Protein AF-A0A7G2MM82-F1 (afdb_monomer_lite)

Structure (mmCIF, N/CA/C/O backbone):
data_AF-A0A7G2MM82-F1
#
_entry.id   AF-A0A7G2MM82-F1
#
loop_
_atom_site.group_PDB
_atom_site.id
_atom_site.type_symbol
_atom_site.label_atom_id
_atom_site.label_alt_id
_atom_site.label_comp_id
_atom_site.label_asym_id
_atom_site.label_entity_id
_atom_site.label_seq_id
_atom_site.pdbx_PDB_ins_code
_atom_site.Cartn_x
_atom_site.Cartn_y
_atom_site.Cartn_z
_atom_site.occupancy
_atom_site.B_iso_or_equiv
_atom_site.auth_seq_id
_atom_site.auth_comp_id
_atom_site.auth_asym_id
_atom_site.auth_atom_id
_atom_site.pdbx_PDB_model_num
ATOM 1 N N . MET A 1 1 ? 14.277 -5.461 -12.703 1.00 65.75 1 MET A N 1
ATOM 2 C CA . MET A 1 1 ? 13.688 -4.161 -12.301 1.00 65.75 1 MET A CA 1
ATOM 3 C C . MET A 1 1 ? 14.799 -3.138 -12.224 1.00 65.75 1 MET A C 1
ATOM 5 O O . MET A 1 1 ? 15.856 -3.472 -11.711 1.00 65.75 1 MET A O 1
ATOM 9 N N . ASP A 1 2 ? 14.548 -1.920 -12.694 1.00 90.06 2 ASP A N 1
ATOM 10 C CA . ASP A 1 2 ? 15.494 -0.810 -12.575 1.00 90.06 2 ASP A CA 1
ATOM 11 C C . ASP A 1 2 ? 15.861 -0.517 -11.091 1.00 90.06 2 ASP A C 1
ATOM 13 O O . ASP A 1 2 ? 14.959 -0.492 -10.238 1.00 90.06 2 ASP A O 1
ATOM 17 N N . PRO A 1 3 ? 17.148 -0.296 -10.745 1.00 91.19 3 PRO A N 1
ATOM 18 C CA . PRO A 1 3 ? 17.580 -0.022 -9.369 1.00 91.19 3 PRO A CA 1
ATOM 19 C C . PRO A 1 3 ? 16.901 1.197 -8.727 1.00 91.19 3 PRO A C 1
ATOM 21 O O . PRO A 1 3 ? 16.599 1.179 -7.527 1.00 91.19 3 PRO A O 1
ATOM 24 N N . LYS A 1 4 ? 16.595 2.246 -9.504 1.00 92.38 4 LYS A N 1
ATOM 25 C CA . LYS A 1 4 ? 15.881 3.431 -8.999 1.00 92.38 4 LYS A CA 1
ATOM 26 C C . LYS A 1 4 ? 14.435 3.074 -8.664 1.00 92.38 4 LYS A C 1
ATOM 28 O O . LYS A 1 4 ? 13.941 3.484 -7.611 1.00 92.38 4 LYS A O 1
ATOM 33 N N . ARG A 1 5 ? 13.782 2.246 -9.488 1.00 93.12 5 ARG A N 1
ATOM 34 C CA . ARG A 1 5 ? 12.429 1.719 -9.215 1.00 93.12 5 ARG A CA 1
ATOM 35 C C . ARG A 1 5 ? 12.399 0.876 -7.935 1.00 93.12 5 ARG A C 1
ATOM 37 O O . ARG A 1 5 ? 11.488 1.032 -7.123 1.00 93.12 5 ARG A O 1
ATOM 44 N N . TYR A 1 6 ? 13.421 0.054 -7.691 1.00 92.12 6 TYR A N 1
ATOM 45 C CA . TYR A 1 6 ? 13.547 -0.706 -6.440 1.00 92.12 6 TYR A CA 1
ATOM 46 C C . TYR A 1 6 ? 13.703 0.207 -5.211 1.00 92.12 6 TYR A C 1
ATOM 48 O O . TYR A 1 6 ? 12.986 0.047 -4.218 1.00 92.12 6 TYR A O 1
ATOM 56 N N . LYS A 1 7 ? 14.584 1.214 -5.294 1.00 95.56 7 LYS A N 1
ATOM 57 C CA . LYS A 1 7 ? 14.793 2.199 -4.220 1.00 95.56 7 LYS A CA 1
ATOM 58 C C . LYS A 1 7 ? 13.515 2.987 -3.920 1.00 95.56 7 LYS A C 1
ATOM 60 O O . LYS A 1 7 ? 13.146 3.140 -2.756 1.00 95.56 7 LYS A O 1
ATOM 65 N N . ARG A 1 8 ? 12.795 3.430 -4.958 1.00 95.69 8 ARG A N 1
ATOM 66 C CA . ARG A 1 8 ? 11.512 4.136 -4.817 1.00 95.69 8 ARG A CA 1
ATOM 67 C C . ARG A 1 8 ? 10.472 3.270 -4.107 1.00 95.69 8 ARG A C 1
ATOM 69 O O . ARG A 1 8 ? 9.879 3.738 -3.137 1.00 95.69 8 ARG A O 1
ATOM 76 N N . ARG A 1 9 ? 10.301 2.009 -4.518 1.00 95.75 9 ARG A N 1
ATOM 77 C CA . ARG A 1 9 ? 9.393 1.057 -3.854 1.00 95.75 9 ARG A CA 1
ATOM 78 C C . ARG A 1 9 ? 9.680 0.942 -2.359 1.00 95.75 9 ARG A C 1
ATOM 80 O O . ARG A 1 9 ? 8.770 1.047 -1.542 1.00 95.75 9 ARG A O 1
ATOM 87 N N . ASN A 1 10 ? 10.949 0.750 -2.000 1.00 95.50 10 ASN A N 1
ATOM 88 C CA . ASN A 1 10 ? 11.352 0.582 -0.607 1.00 95.50 10 ASN A CA 1
ATOM 89 C C . ASN A 1 10 ? 11.109 1.853 0.217 1.00 95.50 10 ASN A C 1
ATOM 91 O O . ASN A 1 10 ? 10.656 1.752 1.353 1.00 95.50 10 ASN A O 1
ATOM 95 N N . ASN A 1 11 ? 11.313 3.038 -0.365 1.00 96.88 11 ASN A N 1
ATOM 96 C CA . ASN A 1 11 ? 10.985 4.309 0.285 1.00 96.88 11 ASN A CA 1
ATOM 97 C C . ASN A 1 11 ? 9.479 4.458 0.547 1.00 96.88 11 ASN A C 1
ATOM 99 O O . ASN A 1 11 ? 9.084 4.941 1.608 1.00 96.88 11 ASN A O 1
ATOM 103 N N . ILE A 1 12 ? 8.631 4.040 -0.398 1.00 96.44 12 ILE A N 1
ATOM 104 C CA . ILE A 1 12 ? 7.173 4.076 -0.225 1.00 96.44 12 ILE A CA 1
ATOM 105 C C . ILE A 1 12 ? 6.753 3.128 0.908 1.00 96.44 12 ILE A C 1
ATOM 107 O O . ILE A 1 12 ? 6.047 3.545 1.826 1.00 96.44 12 ILE A O 1
ATOM 111 N N . LEU A 1 13 ? 7.254 1.889 0.897 1.00 96.31 13 LEU A N 1
ATOM 112 C CA . LEU A 1 13 ? 6.995 0.901 1.950 1.00 96.31 13 LEU A CA 1
ATOM 113 C C . LEU A 1 13 ? 7.488 1.372 3.322 1.00 96.31 13 LEU A C 1
ATOM 115 O O . LEU A 1 13 ? 6.795 1.199 4.321 1.00 96.31 13 LEU A O 1
ATOM 119 N N . TYR A 1 14 ? 8.662 2.001 3.376 1.00 96.75 14 TYR A N 1
ATOM 120 C CA . TYR A 1 14 ? 9.203 2.583 4.600 1.00 96.75 14 TYR A CA 1
ATOM 121 C C . TYR A 1 14 ? 8.274 3.663 5.172 1.00 96.75 14 TYR A C 1
ATOM 123 O O . TYR A 1 14 ? 7.950 3.629 6.358 1.00 96.75 14 TYR A O 1
ATOM 131 N N . ARG A 1 15 ? 7.777 4.580 4.328 1.00 95.62 15 ARG A N 1
ATOM 132 C CA . ARG A 1 15 ? 6.827 5.627 4.745 1.00 95.62 15 ARG A CA 1
ATOM 133 C C . ARG A 1 15 ? 5.508 5.048 5.260 1.00 95.62 15 ARG A C 1
ATOM 135 O O . ARG A 1 15 ? 4.974 5.572 6.229 1.00 95.62 15 ARG A O 1
ATOM 142 N N . LEU A 1 16 ? 4.998 3.980 4.645 1.00 94.56 16 LEU A N 1
ATOM 143 C CA . LEU A 1 16 ? 3.783 3.300 5.111 1.00 94.56 16 LEU A CA 1
ATOM 144 C C . LEU A 1 16 ? 3.988 2.626 6.471 1.00 94.56 16 LEU A C 1
ATOM 146 O O . LEU A 1 16 ? 3.172 2.811 7.368 1.00 94.56 16 LEU A O 1
ATOM 150 N N . ARG A 1 17 ? 5.116 1.936 6.667 1.00 94.75 17 ARG A N 1
ATOM 151 C CA . ARG A 1 17 ? 5.460 1.316 7.958 1.00 94.75 17 ARG A CA 1
ATOM 152 C C . ARG A 1 17 ? 5.615 2.349 9.074 1.00 94.75 17 ARG A C 1
ATOM 154 O O . ARG A 1 17 ? 5.128 2.127 10.173 1.00 94.75 17 ARG A O 1
ATOM 161 N N . LYS A 1 18 ? 6.213 3.509 8.775 1.00 95.44 18 LYS A N 1
ATOM 162 C CA . LYS A 1 18 ? 6.278 4.674 9.682 1.00 95.44 18 LYS A CA 1
ATOM 163 C C . LYS A 1 18 ? 4.894 5.185 10.105 1.00 95.44 18 LYS A C 1
ATOM 165 O O . LYS A 1 18 ? 4.778 5.736 11.190 1.00 95.44 18 LYS A O 1
ATOM 170 N N . LYS A 1 19 ? 3.869 5.010 9.263 1.00 91.56 19 LYS A N 1
ATOM 171 C CA . LYS A 1 19 ? 2.462 5.341 9.555 1.00 91.56 19 LYS A CA 1
ATOM 172 C C . LYS A 1 19 ? 1.710 4.207 10.271 1.00 91.56 19 LYS A C 1
ATOM 174 O O . LYS A 1 19 ? 0.502 4.303 10.432 1.00 91.56 19 LYS A O 1
ATOM 179 N N . GLY A 1 20 ? 2.390 3.119 10.644 1.00 92.06 20 GLY A N 1
ATOM 180 C CA . GLY A 1 20 ? 1.768 1.947 11.266 1.00 92.06 20 GLY A CA 1
ATOM 181 C C . GLY A 1 20 ? 1.048 1.013 10.288 1.00 92.06 20 GLY A C 1
ATOM 182 O O . GLY A 1 20 ? 0.418 0.052 10.718 1.00 92.06 20 GLY A O 1
ATOM 183 N N . ILE A 1 21 ? 1.149 1.241 8.974 1.00 93.00 21 ILE A N 1
ATOM 184 C CA . ILE A 1 21 ? 0.477 0.400 7.977 1.00 93.00 21 ILE A CA 1
ATOM 185 C C . ILE A 1 21 ? 1.314 -0.853 7.723 1.00 93.00 21 ILE A C 1
ATOM 187 O O . ILE A 1 21 ? 2.457 -0.793 7.246 1.00 93.00 21 ILE A O 1
ATOM 191 N N . ARG A 1 22 ? 0.727 -2.016 8.010 1.00 94.25 22 ARG A N 1
ATOM 192 C CA . ARG A 1 22 ? 1.368 -3.315 7.807 1.00 94.25 22 ARG A CA 1
ATOM 193 C C . ARG A 1 22 ? 1.440 -3.638 6.313 1.00 94.25 22 ARG A C 1
ATOM 195 O O . ARG A 1 22 ? 0.438 -3.646 5.609 1.00 94.25 22 ARG A O 1
ATOM 202 N N . CYS A 1 23 ? 2.649 -3.937 5.836 1.00 95.12 23 CYS A N 1
ATOM 203 C CA . CYS A 1 23 ? 2.918 -4.275 4.436 1.00 95.12 23 CYS A CA 1
ATOM 204 C C . CYS A 1 23 ? 3.808 -5.524 4.346 1.00 95.12 23 CYS A C 1
ATOM 206 O O . CYS A 1 23 ? 4.945 -5.501 4.835 1.00 95.12 23 CYS A O 1
ATOM 208 N N . VAL A 1 24 ? 3.337 -6.572 3.669 1.00 94.81 24 VAL A N 1
ATOM 209 C CA . VAL A 1 24 ? 4.079 -7.816 3.410 1.00 94.81 24 VAL A CA 1
ATOM 210 C C . VAL A 1 24 ? 4.598 -7.799 1.977 1.00 94.81 24 VAL A C 1
ATOM 212 O O . VAL A 1 24 ? 3.850 -7.887 1.010 1.00 94.81 24 VAL A O 1
ATOM 215 N N . THR A 1 25 ? 5.915 -7.684 1.821 1.00 92.81 25 THR A N 1
ATOM 216 C CA . THR A 1 25 ? 6.561 -7.562 0.504 1.00 92.81 25 THR A CA 1
ATOM 217 C C . THR A 1 25 ? 6.608 -8.860 -0.289 1.00 92.81 25 THR A C 1
ATOM 219 O O . THR A 1 25 ? 6.642 -8.796 -1.514 1.00 92.81 25 THR A O 1
ATOM 222 N N . LYS A 1 26 ? 6.634 -10.015 0.391 1.00 92.81 26 LYS A N 1
ATOM 223 C CA . LYS A 1 26 ? 6.697 -11.339 -0.249 1.00 92.81 26 LYS A CA 1
ATOM 224 C C . LYS A 1 26 ? 5.419 -11.628 -1.041 1.00 92.81 26 LYS A C 1
ATOM 226 O O . LYS A 1 26 ? 5.498 -12.023 -2.195 1.00 92.81 26 LYS A O 1
ATOM 231 N N . GLU A 1 27 ? 4.276 -11.333 -0.432 1.00 94.12 27 GLU A N 1
ATOM 232 C CA . GLU A 1 27 ? 2.934 -11.496 -1.012 1.00 94.12 27 GLU A CA 1
ATOM 233 C C . GLU A 1 27 ? 2.451 -10.242 -1.754 1.00 94.12 27 GLU A C 1
ATOM 235 O O . GLU A 1 27 ? 1.461 -10.285 -2.470 1.00 94.12 27 GLU A O 1
ATOM 240 N N . ARG A 1 28 ? 3.176 -9.123 -1.610 1.00 95.56 28 ARG A N 1
ATOM 241 C CA . ARG A 1 28 ? 2.783 -7.791 -2.096 1.00 95.56 28 ARG A CA 1
ATOM 242 C C . ARG A 1 28 ? 1.433 -7.343 -1.529 1.00 95.56 28 AR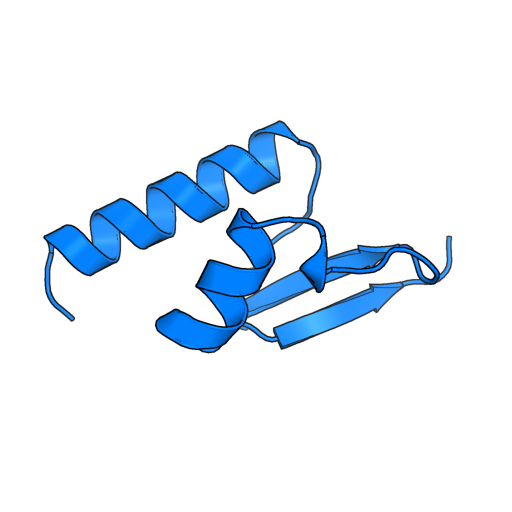G A C 1
ATOM 244 O O . ARG A 1 28 ? 0.644 -6.712 -2.218 1.00 95.56 28 ARG A O 1
ATOM 251 N N . THR A 1 29 ? 1.206 -7.599 -0.246 1.00 97.00 29 THR A N 1
ATOM 252 C CA . THR A 1 29 ? -0.064 -7.312 0.430 1.00 97.00 29 THR A CA 1
ATOM 253 C C . THR A 1 29 ? 0.076 -6.129 1.380 1.00 97.00 29 THR A C 1
ATOM 255 O O . THR A 1 29 ? 1.004 -6.073 2.194 1.00 97.00 29 THR A O 1
ATOM 258 N N . ILE A 1 30 ? -0.849 -5.178 1.289 1.00 96.44 30 ILE A N 1
ATOM 259 C CA . ILE A 1 30 ? -1.003 -4.059 2.225 1.00 96.44 30 ILE A CA 1
ATOM 260 C C . ILE A 1 30 ? -2.239 -4.339 3.071 1.00 96.44 30 ILE A C 1
ATOM 262 O O . ILE A 1 30 ? -3.310 -4.602 2.529 1.00 96.44 30 ILE A O 1
ATOM 266 N N . PHE A 1 31 ? -2.086 -4.278 4.389 1.00 95.50 31 PHE A N 1
ATOM 267 C CA . PHE A 1 31 ? -3.165 -4.535 5.331 1.00 95.50 31 PHE A CA 1
ATOM 268 C C . PHE A 1 31 ? -3.736 -3.213 5.820 1.00 95.50 31 PHE A C 1
ATOM 270 O O . PHE A 1 31 ? -3.000 -2.383 6.362 1.00 95.50 31 PHE A O 1
ATOM 277 N N . ILE A 1 32 ? -5.040 -3.035 5.640 1.00 93.31 32 ILE A N 1
ATOM 278 C CA . ILE A 1 32 ? -5.770 -1.861 6.118 1.00 93.31 32 ILE A CA 1
ATOM 279 C C . ILE A 1 32 ? -7.019 -2.287 6.904 1.00 93.31 32 ILE A C 1
ATOM 281 O O . ILE A 1 32 ? -7.612 -3.320 6.589 1.00 93.31 32 ILE A O 1
ATOM 285 N N . PRO A 1 33 ? -7.441 -1.507 7.907 1.00 92.50 33 PRO A N 1
ATOM 286 C CA . PRO A 1 33 ? -8.750 -1.673 8.524 1.00 92.50 33 PRO A CA 1
ATOM 287 C C . PRO A 1 33 ? -9.880 -1.592 7.494 1.00 92.50 33 PRO A C 1
ATOM 289 O O . PRO A 1 33 ? -9.837 -0.776 6.566 1.00 92.50 33 PRO A O 1
ATOM 292 N N . TYR A 1 34 ? -10.907 -2.417 7.676 1.00 91.50 34 TYR A N 1
ATOM 293 C CA . TYR A 1 34 ? -12.148 -2.303 6.918 1.00 91.50 34 TYR A CA 1
ATOM 294 C C . TYR A 1 34 ? -12.791 -0.917 7.125 1.00 91.50 34 TYR A C 1
ATOM 296 O O . TYR A 1 34 ? -12.794 -0.386 8.232 1.00 91.50 34 TYR A O 1
ATOM 304 N N . GLY A 1 35 ? -13.313 -0.318 6.050 1.00 87.81 35 GLY A N 1
ATOM 305 C CA . GLY A 1 35 ? -13.916 1.023 6.063 1.00 87.81 35 GLY A CA 1
ATOM 306 C C . GLY A 1 35 ? -12.954 2.179 5.757 1.00 87.81 35 GLY A C 1
ATOM 307 O O . GLY A 1 35 ? -13.411 3.284 5.478 1.00 87.81 35 GLY A O 1
ATOM 308 N N . ILE A 1 36 ? -11.638 1.942 5.731 1.00 89.62 36 ILE A N 1
ATOM 309 C CA . ILE A 1 36 ? -10.670 2.939 5.255 1.00 89.62 36 ILE A CA 1
ATOM 310 C C . ILE A 1 36 ? -1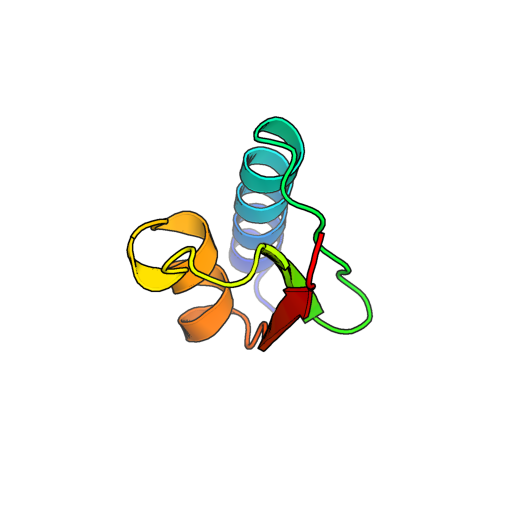0.535 2.829 3.740 1.00 89.62 36 ILE A C 1
ATOM 312 O O . ILE A 1 36 ? -10.288 1.747 3.210 1.00 89.62 36 ILE A O 1
ATOM 316 N N . ASN A 1 37 ? -10.634 3.959 3.039 1.00 91.06 37 ASN A N 1
ATOM 317 C CA . ASN A 1 37 ? -10.384 4.001 1.608 1.00 91.06 37 ASN A CA 1
ATOM 318 C C . ASN A 1 37 ? -8.865 4.051 1.322 1.00 91.06 37 ASN A C 1
ATOM 320 O O . ASN A 1 37 ? -8.195 5.041 1.629 1.00 91.06 37 ASN A O 1
ATOM 324 N N . PRO A 1 38 ? -8.283 3.011 0.703 1.00 89.56 38 PRO A N 1
ATOM 325 C CA . PRO A 1 38 ? -6.855 2.983 0.399 1.00 89.56 38 PRO A CA 1
ATOM 326 C C . PRO A 1 38 ? -6.411 3.978 -0.672 1.00 89.56 38 PRO A C 1
ATOM 328 O O . PRO A 1 38 ? -5.226 4.320 -0.732 1.00 89.56 38 PRO A O 1
ATOM 331 N N . TYR A 1 39 ? -7.323 4.421 -1.537 1.00 89.94 39 TYR A N 1
ATOM 332 C CA . TYR A 1 39 ? -6.996 5.312 -2.650 1.00 89.94 39 TYR A CA 1
ATOM 333 C C . TYR A 1 39 ? -6.714 6.750 -2.205 1.00 89.94 39 TYR A C 1
ATOM 335 O O . TYR A 1 39 ? -6.036 7.480 -2.935 1.00 89.94 39 TYR A O 1
ATOM 343 N N . ASP A 1 40 ? -7.133 7.116 -0.992 1.00 91.88 40 ASP A N 1
ATOM 344 C CA . ASP A 1 40 ? -6.842 8.416 -0.377 1.00 91.88 40 ASP A CA 1
ATOM 345 C C . ASP A 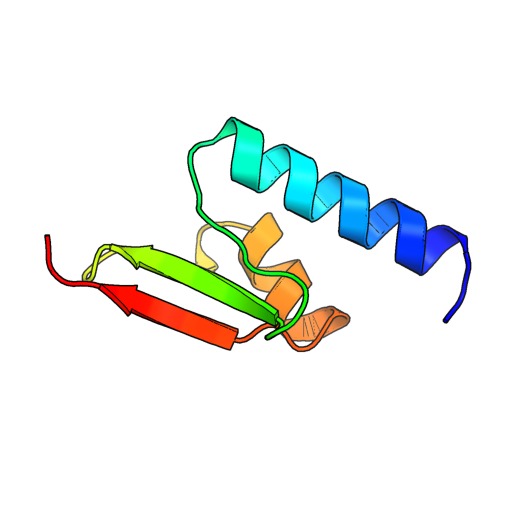1 40 ? -5.367 8.521 0.047 1.00 91.88 40 ASP A C 1
ATOM 347 O O . ASP A 1 40 ? -4.794 9.608 0.156 1.00 91.88 40 ASP A O 1
ATOM 351 N N . ILE A 1 41 ? -4.693 7.379 0.223 1.00 91.19 41 ILE A N 1
ATOM 352 C CA . ILE A 1 41 ? -3.278 7.323 0.578 1.00 91.19 41 ILE A CA 1
ATOM 353 C C . ILE A 1 41 ? -2.451 7.179 -0.703 1.00 91.19 41 ILE A C 1
ATOM 355 O O . ILE A 1 41 ? -2.261 6.081 -1.229 1.00 91.19 41 ILE A O 1
ATOM 359 N N . LEU A 1 42 ? -1.857 8.287 -1.167 1.00 93.75 42 LEU A N 1
ATOM 360 C CA . LEU A 1 42 ? -1.019 8.334 -2.380 1.00 93.75 42 LEU A CA 1
ATOM 361 C C . LEU A 1 42 ? 0.026 7.205 -2.448 1.00 93.75 42 LEU A C 1
ATOM 363 O O . LEU A 1 42 ? 0.264 6.641 -3.513 1.00 93.75 42 LEU A O 1
ATOM 367 N N . GLN A 1 43 ? 0.650 6.873 -1.313 1.00 94.81 43 GLN A N 1
ATOM 368 C CA . GLN A 1 43 ? 1.647 5.802 -1.228 1.00 94.81 43 GLN A CA 1
ATOM 369 C C . GLN A 1 43 ? 1.061 4.425 -1.565 1.00 94.81 43 GLN A C 1
ATOM 371 O O . GLN A 1 43 ? 1.706 3.648 -2.265 1.00 94.81 43 GLN A O 1
ATOM 376 N N . ILE A 1 44 ? -0.152 4.133 -1.088 1.00 94.62 44 ILE A N 1
ATOM 377 C CA . ILE A 1 44 ? -0.845 2.878 -1.387 1.00 94.62 44 ILE A CA 1
ATOM 378 C C . ILE A 1 44 ? -1.199 2.856 -2.867 1.00 94.62 44 ILE A C 1
ATOM 380 O O . ILE A 1 44 ? -0.808 1.918 -3.553 1.00 94.62 44 ILE A O 1
ATOM 384 N N . ARG A 1 45 ? -1.807 3.927 -3.393 1.00 95.50 45 ARG A N 1
ATOM 385 C CA . ARG A 1 45 ? -2.152 4.029 -4.820 1.00 95.50 45 ARG A CA 1
ATOM 386 C C . ARG A 1 45 ? -0.954 3.762 -5.736 1.00 95.50 45 ARG A C 1
ATOM 388 O O . ARG A 1 45 ? -1.087 3.010 -6.693 1.00 95.50 45 ARG A O 1
ATOM 395 N N . GLN A 1 46 ? 0.219 4.314 -5.408 1.00 95.44 46 GLN A N 1
ATOM 396 C CA . GLN A 1 46 ? 1.467 4.040 -6.133 1.00 95.44 46 GLN A CA 1
ATOM 397 C C . GLN A 1 46 ? 1.885 2.566 -6.056 1.00 95.44 46 GLN A C 1
ATOM 399 O O . GLN A 1 46 ? 2.345 2.014 -7.051 1.00 95.44 46 GLN A O 1
ATOM 404 N N . LEU A 1 47 ? 1.745 1.914 -4.899 1.00 95.94 47 LEU A N 1
ATOM 405 C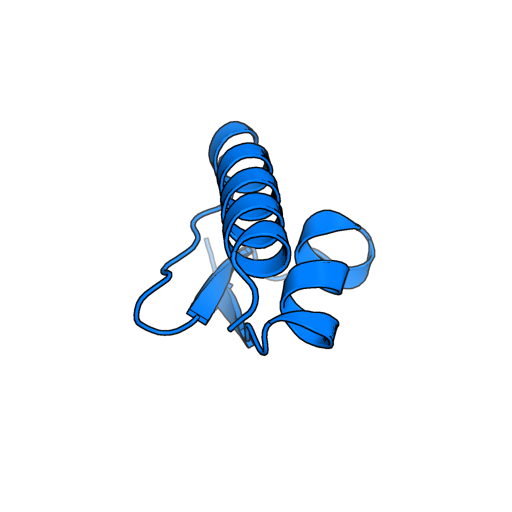 CA . LEU A 1 47 ? 2.056 0.488 -4.758 1.00 95.94 47 LEU A CA 1
ATOM 406 C C . LEU A 1 47 ? 1.099 -0.404 -5.556 1.00 95.94 47 LEU A C 1
ATOM 408 O O . LEU A 1 47 ? 1.563 -1.377 -6.153 1.00 95.94 47 LEU A O 1
ATOM 412 N N . LEU A 1 48 ? -0.190 -0.061 -5.613 1.00 95.31 48 LEU A N 1
ATOM 413 C CA . LEU A 1 48 ? -1.175 -0.791 -6.416 1.00 95.31 48 LEU A CA 1
ATOM 414 C C . LEU A 1 48 ? -0.875 -0.660 -7.914 1.00 95.31 48 LEU A C 1
ATOM 416 O O . LEU A 1 48 ? -0.731 -1.669 -8.600 1.00 95.31 48 LEU A O 1
ATOM 420 N N . SER A 1 49 ? -0.729 0.573 -8.412 1.00 94.88 49 SER A N 1
ATOM 421 C CA . SER A 1 49 ? -0.599 0.829 -9.850 1.00 94.88 49 SER A CA 1
ATOM 422 C C . SER A 1 49 ? 0.787 0.498 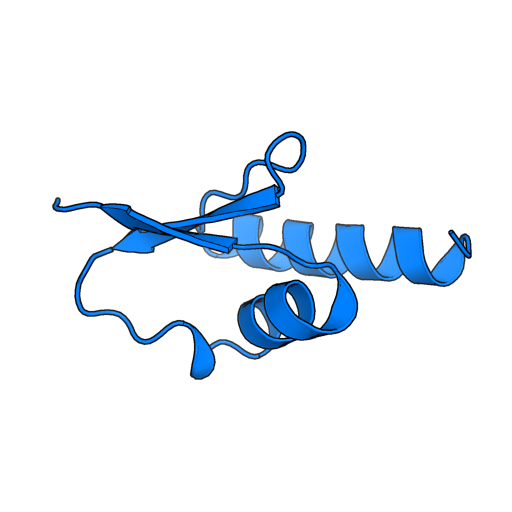-10.406 1.00 94.88 49 SER A C 1
ATOM 424 O O . SER A 1 49 ? 0.894 -0.082 -11.481 1.00 94.88 49 SER A O 1
ATOM 426 N N . GLU A 1 50 ? 1.862 0.850 -9.692 1.00 94.19 50 GLU A N 1
ATOM 427 C CA . GLU A 1 50 ? 3.229 0.721 -10.211 1.00 94.19 50 GLU A CA 1
ATOM 428 C C . GLU A 1 50 ? 3.925 -0.572 -9.770 1.00 94.19 50 GLU A C 1
ATOM 430 O O . GLU A 1 50 ? 4.916 -0.967 -10.386 1.00 94.19 50 GLU A O 1
ATOM 435 N N . TYR A 1 51 ? 3.487 -1.215 -8.685 1.00 94.12 51 TYR A N 1
ATOM 436 C CA . TYR A 1 51 ? 4.207 -2.353 -8.095 1.00 94.12 51 TYR A CA 1
ATOM 437 C C . TYR A 1 51 ? 3.340 -3.601 -7.902 1.00 94.12 51 TYR A C 1
ATOM 439 O O . TYR A 1 51 ? 3.846 -4.594 -7.371 1.00 94.12 51 TYR A O 1
ATOM 447 N N . HIS A 1 52 ? 2.088 -3.572 -8.373 1.00 94.88 52 HIS A N 1
ATOM 448 C CA . HIS A 1 52 ? 1.131 -4.678 -8.298 1.00 94.88 52 HIS A CA 1
ATOM 449 C C . HIS A 1 52 ? 0.980 -5.221 -6.876 1.00 94.88 52 HIS A C 1
ATOM 451 O O . HIS A 1 52 ? 1.003 -6.433 -6.655 1.00 94.88 52 HIS A O 1
ATOM 457 N N . PHE A 1 53 ? 0.916 -4.315 -5.900 1.00 96.69 53 PHE A N 1
ATOM 458 C CA . PHE A 1 53 ? 0.458 -4.680 -4.569 1.00 96.69 53 PHE A CA 1
ATOM 459 C C . PHE A 1 5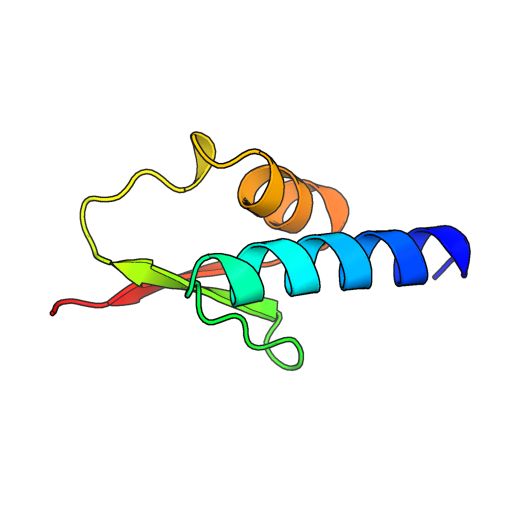3 ? -1.056 -4.862 -4.575 1.00 96.69 53 PHE A C 1
ATOM 461 O O . PHE A 1 53 ? -1.767 -4.265 -5.382 1.00 96.69 53 PHE A O 1
ATOM 468 N N . VAL A 1 54 ? -1.529 -5.673 -3.643 1.00 96.38 54 VAL A N 1
ATOM 469 C CA . VAL A 1 54 ? -2.940 -5.914 -3.370 1.00 96.38 54 VAL A CA 1
ATOM 470 C C . VAL A 1 54 ? -3.279 -5.454 -1.962 1.00 96.38 54 VAL A C 1
ATOM 472 O O . VAL A 1 54 ? -2.402 -5.233 -1.120 1.00 96.38 54 VAL A O 1
ATOM 475 N N . ILE A 1 55 ? -4.572 -5.295 -1.717 1.00 95.56 55 ILE A N 1
ATOM 476 C CA . ILE A 1 55 ? -5.097 -4.842 -0.438 1.00 95.56 55 ILE A CA 1
ATOM 477 C C . ILE A 1 55 ? -5.815 -5.993 0.230 1.00 95.56 55 ILE A C 1
ATOM 479 O O . ILE A 1 55 ? -6.695 -6.602 -0.368 1.00 95.56 55 ILE A O 1
ATOM 483 N N . GLN A 1 56 ? -5.455 -6.236 1.482 1.00 95.50 56 GLN A N 1
ATOM 484 C CA . GLN A 1 56 ? -6.192 -7.112 2.370 1.00 95.50 56 GLN A CA 1
ATOM 485 C C . GLN A 1 56 ? -6.808 -6.259 3.473 1.00 95.50 56 GLN A C 1
ATOM 487 O O . GLN A 1 56 ? -6.100 -5.664 4.288 1.00 95.50 56 GLN A O 1
ATOM 492 N N . THR A 1 57 ? -8.133 -6.198 3.505 1.00 93.81 57 THR A N 1
ATOM 493 C CA . THR A 1 57 ? -8.843 -5.586 4.626 1.00 93.81 57 THR A CA 1
ATOM 494 C C . THR A 1 57 ? -8.935 -6.570 5.786 1.00 93.81 57 THR A C 1
ATOM 496 O O . THR A 1 57 ? -9.114 -7.771 5.565 1.00 93.81 57 THR A O 1
ATOM 499 N N . TYR A 1 58 ? -8.836 -6.068 7.013 1.00 91.56 58 TYR A N 1
ATOM 500 C CA . TYR A 1 58 ? -9.114 -6.836 8.226 1.00 91.56 58 TYR A CA 1
ATOM 501 C C . TYR A 1 58 ? -10.185 -6.141 9.071 1.00 91.56 58 TYR A C 1
ATOM 503 O O . TYR A 1 58 ? -10.302 -4.914 9.060 1.00 91.56 58 TYR A O 1
ATOM 511 N N . ILE A 1 59 ? -10.974 -6.948 9.777 1.00 88.69 59 ILE A N 1
ATOM 512 C CA . ILE A 1 59 ? -11.934 -6.488 10.782 1.00 88.69 59 ILE A CA 1
ATOM 513 C C . ILE A 1 59 ? -11.172 -6.427 12.110 1.00 88.69 59 ILE A C 1
ATOM 515 O O . ILE A 1 59 ? -10.386 -7.334 12.394 1.00 88.69 59 ILE A O 1
ATOM 519 N N . GLN A 1 60 ? -11.330 -5.326 12.845 1.00 66.94 60 GLN A N 1
ATOM 520 C CA . GLN A 1 60 ? -10.700 -5.120 14.150 1.00 66.94 60 GLN A CA 1
ATOM 521 C C . GLN A 1 60 ? -11.536 -5.741 15.267 1.00 66.94 60 GLN A C 1
ATOM 523 O O . GLN A 1 60 ? -12.780 -5.673 15.159 1.00 66.94 60 GLN A O 1
#

pLDDT: mean 92.93, std 5.41, range [65.75, 97.0]

Sequence (60 aa):
MDPKRYKRRNNILYRLRKKGIRCVTKERTIFIPYGINPYDILQIRQLLSEYHFVIQTYIQ

Foldseek 3Di:
DDPVLVVVLVVLVVVCVVVVWDADPVQLETEDEPPDDQVVPPSSVCSCPPVVHDYDYDHD

Secondary structure (DSSP, 8-state):
--HHHHHHHHHHHHHHHHTT--EETTTTEEEEETT--GGGSHHHHHHHHHH--EEEEE--

Radius of gyration: 11.22 Å; chains: 1; bounding box: 32×20×27 Å